Protein AF-A0A918QAX2-F1 (afdb_monomer_lite)

Sequence (60 aa):
MTDETYNLILGLLLMSLGVLILIFKSRNPLKKDENEFGKAAHYQFIILGIFLIVIGIIMI

pLDDT: mean 92.11, std 6.34, range [60.72, 97.56]

Organism: NCBI:txid346377

Structure (mmCIF, N/CA/C/O backbone):
data_AF-A0A918QAX2-F1
#
_entry.id   AF-A0A918QAX2-F1
#
loop_
_atom_site.group_PDB
_atom_site.id
_atom_site.type_symbol
_atom_site.label_atom_id
_atom_site.label_alt_id
_atom_site.label_comp_id
_atom_site.label_asym_id
_atom_site.label_entity_id
_atom_site.label_seq_id
_atom_site.pdbx_PDB_ins_code
_atom_site.Cartn_x
_atom_site.Cartn_y
_atom_site.Cartn_z
_atom_site.occupancy
_atom_site.B_iso_or_equiv
_atom_site.auth_seq_id
_atom_site.auth_comp_id
_atom_site.auth_asym_id
_atom_site.auth_atom_id
_atom_site.pdbx_PDB_model_num
ATOM 1 N N . MET A 1 1 ? 18.236 7.612 -18.866 1.00 60.72 1 MET A N 1
ATOM 2 C CA . MET A 1 1 ? 17.373 6.667 -18.125 1.00 60.72 1 MET A CA 1
ATOM 3 C C . MET A 1 1 ? 16.352 6.141 -19.109 1.00 60.72 1 MET A C 1
ATOM 5 O O . MET A 1 1 ? 15.829 6.954 -19.858 1.00 60.72 1 MET A O 1
ATOM 9 N N . THR A 1 2 ? 16.143 4.826 -19.173 1.00 85.81 2 THR A N 1
ATOM 10 C CA . THR A 1 2 ? 15.049 4.239 -19.962 1.00 85.81 2 THR A CA 1
ATOM 11 C C . THR A 1 2 ? 13.744 4.354 -19.171 1.00 85.81 2 THR A C 1
ATOM 13 O O . THR A 1 2 ? 13.786 4.371 -17.937 1.00 85.81 2 THR A O 1
ATOM 16 N N . ASP A 1 3 ? 12.600 4.436 -19.853 1.00 87.31 3 ASP A N 1
ATOM 17 C CA . ASP A 1 3 ? 11.270 4.513 -19.218 1.00 87.31 3 ASP A CA 1
ATOM 18 C C . ASP A 1 3 ? 11.022 3.338 -18.255 1.00 87.31 3 ASP A C 1
ATOM 20 O O . ASP A 1 3 ? 10.415 3.494 -17.200 1.00 87.31 3 ASP A O 1
ATOM 24 N N . GLU A 1 4 ? 11.607 2.180 -18.558 1.00 88.81 4 GLU A N 1
ATOM 25 C CA . GLU A 1 4 ? 11.625 0.986 -17.705 1.00 88.81 4 GLU A CA 1
ATOM 26 C C . GLU A 1 4 ? 12.315 1.245 -16.358 1.00 88.81 4 GLU A C 1
ATOM 28 O O . GLU A 1 4 ? 11.804 0.874 -15.307 1.00 88.81 4 GLU A O 1
ATOM 33 N N . THR A 1 5 ? 13.459 1.941 -16.366 1.00 93.31 5 THR A N 1
ATOM 34 C CA . THR A 1 5 ? 14.189 2.278 -15.133 1.00 93.31 5 THR A CA 1
ATOM 35 C C . THR A 1 5 ? 13.403 3.287 -14.292 1.00 93.31 5 THR A C 1
ATOM 37 O O . THR A 1 5 ? 13.433 3.225 -13.064 1.00 93.31 5 THR A O 1
ATOM 40 N N . TYR A 1 6 ? 12.688 4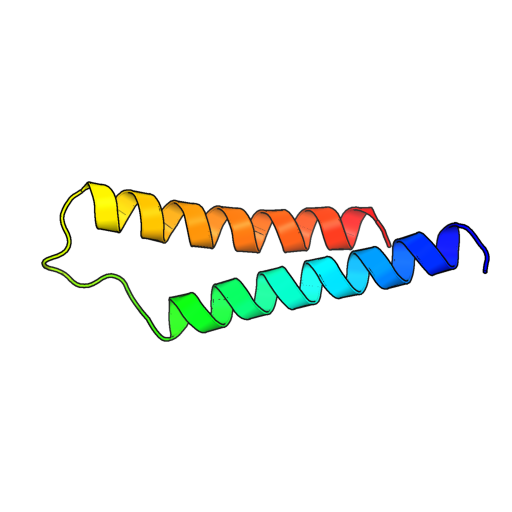.214 -14.939 1.00 92.75 6 TYR A N 1
ATOM 41 C CA . TYR A 1 6 ? 11.811 5.164 -14.255 1.00 92.75 6 TYR A CA 1
ATOM 42 C C . TYR A 1 6 ? 10.633 4.453 -13.579 1.00 92.75 6 TYR A C 1
ATOM 44 O O . TYR A 1 6 ? 10.414 4.650 -12.383 1.00 92.75 6 TYR A O 1
ATOM 52 N N . ASN A 1 7 ? 9.925 3.591 -14.313 1.00 93.12 7 ASN A N 1
ATOM 53 C CA . ASN A 1 7 ? 8.790 2.831 -13.790 1.00 93.12 7 ASN A CA 1
ATOM 54 C C . ASN A 1 7 ? 9.212 1.879 -12.664 1.00 93.12 7 ASN A C 1
ATOM 56 O O . ASN A 1 7 ? 8.529 1.809 -11.645 1.00 93.12 7 ASN A O 1
ATOM 60 N N . LEU A 1 8 ? 10.391 1.260 -12.777 1.00 95.00 8 LEU A N 1
ATOM 61 C CA . LEU A 1 8 ? 10.957 0.418 -11.727 1.00 95.00 8 LEU A CA 1
ATOM 62 C C . LEU A 1 8 ? 11.257 1.208 -10.443 1.00 95.00 8 LEU A C 1
ATOM 64 O O . LEU A 1 8 ? 10.861 0.791 -9.355 1.00 95.00 8 LEU A O 1
ATOM 68 N N . ILE A 1 9 ? 11.913 2.373 -10.541 1.00 95.56 9 ILE A N 1
ATOM 69 C CA . ILE A 1 9 ? 12.186 3.227 -9.370 1.00 95.56 9 ILE A CA 1
ATOM 70 C C . ILE A 1 9 ? 10.877 3.724 -8.747 1.00 95.56 9 ILE A C 1
ATOM 72 O O . ILE A 1 9 ? 10.716 3.680 -7.526 1.00 95.56 9 ILE A O 1
ATOM 76 N N . LEU A 1 10 ? 9.934 4.179 -9.572 1.00 95.38 10 LEU A N 1
ATOM 77 C CA . LEU A 1 10 ? 8.642 4.669 -9.109 1.00 95.38 10 LEU A CA 1
ATOM 78 C C . LEU A 1 10 ? 7.830 3.55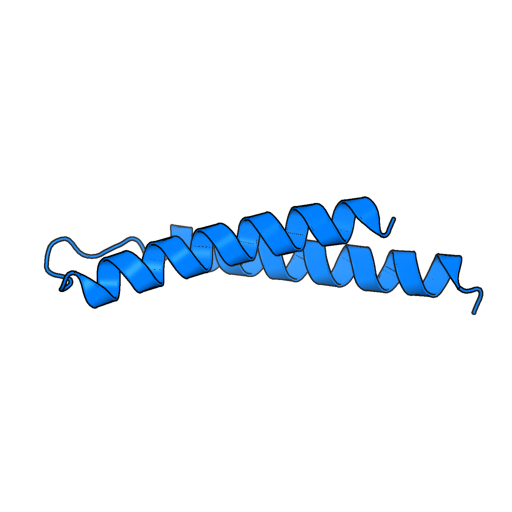6 -8.429 1.00 95.38 10 LEU A C 1
ATOM 80 O O . LEU A 1 10 ? 7.285 3.775 -7.348 1.00 95.38 10 LEU A O 1
ATOM 84 N N . GLY A 1 11 ? 7.820 2.348 -8.994 1.00 96.12 11 GLY A N 1
ATOM 85 C CA . GLY A 1 11 ? 7.158 1.183 -8.415 1.00 96.12 11 GLY A CA 1
ATOM 86 C C . GLY A 1 11 ? 7.737 0.796 -7.053 1.00 96.12 11 GLY A C 1
ATOM 87 O O . GLY A 1 11 ? 6.997 0.631 -6.080 1.00 96.12 11 GLY A O 1
ATOM 88 N N . LEU A 1 12 ? 9.070 0.762 -6.935 1.00 96.94 12 LEU A N 1
ATOM 89 C CA . LEU A 1 12 ? 9.760 0.510 -5.665 1.00 96.94 12 LEU A CA 1
ATOM 90 C C . LEU A 1 12 ? 9.432 1.570 -4.601 1.00 96.94 12 LEU A C 1
ATOM 92 O O . LEU A 1 12 ? 9.212 1.226 -3.435 1.00 96.94 12 LEU A O 1
ATOM 96 N N . LEU A 1 13 ? 9.359 2.848 -4.984 1.00 97.19 13 LEU A N 1
ATOM 97 C CA . LEU A 1 13 ? 8.983 3.937 -4.077 1.00 97.19 13 LEU A CA 1
ATOM 98 C C . LEU A 1 13 ? 7.540 3.792 -3.575 1.00 97.19 13 LEU A C 1
ATOM 100 O O . LEU A 1 13 ? 7.297 3.930 -2.374 1.00 97.19 13 LEU A O 1
ATOM 104 N N . LEU A 1 14 ? 6.594 3.472 -4.462 1.00 97.12 14 LEU A N 1
ATOM 105 C CA . LEU A 1 14 ? 5.186 3.281 -4.105 1.00 97.12 14 LEU A CA 1
ATOM 106 C C . LEU A 1 14 ? 4.992 2.091 -3.161 1.00 97.12 14 LEU A C 1
ATOM 108 O O 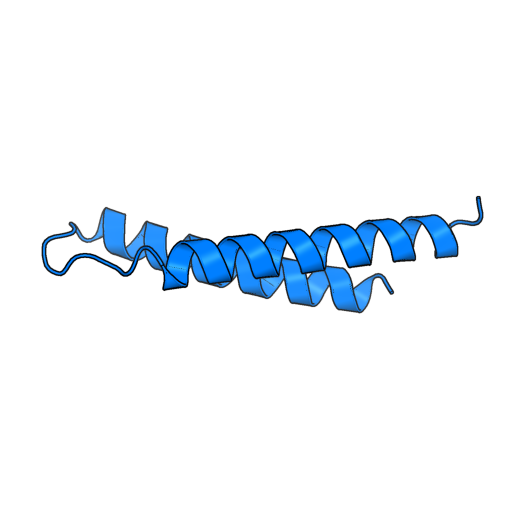. LEU A 1 14 ? 4.298 2.219 -2.149 1.00 97.12 14 LEU A O 1
ATOM 112 N N . MET A 1 15 ? 5.664 0.966 -3.426 1.00 97.06 15 MET A N 1
ATOM 113 C CA . MET A 1 15 ? 5.644 -0.185 -2.519 1.00 97.06 15 MET A CA 1
ATOM 114 C C . MET A 1 15 ? 6.222 0.164 -1.147 1.00 97.06 15 MET A C 1
ATOM 116 O O . MET A 1 15 ? 5.614 -0.152 -0.124 1.00 97.06 15 MET A O 1
ATOM 120 N N . SER A 1 16 ? 7.358 0.866 -1.110 1.00 96.88 16 SER A N 1
ATOM 121 C CA . SER A 1 16 ? 7.996 1.292 0.143 1.00 96.88 16 SER A CA 1
ATOM 122 C C . SER A 1 16 ? 7.073 2.196 0.966 1.00 96.88 16 SER A C 1
ATOM 124 O O . SER A 1 16 ? 6.935 2.015 2.177 1.00 96.88 16 SER A O 1
ATOM 126 N N . LEU A 1 17 ? 6.389 3.138 0.308 1.00 97.25 17 LEU A N 1
ATOM 127 C CA . LEU A 1 17 ? 5.428 4.035 0.944 1.00 97.25 17 LEU A CA 1
ATOM 128 C C . LEU A 1 17 ? 4.214 3.276 1.495 1.00 97.25 17 LEU A C 1
ATOM 130 O O . LEU A 1 17 ? 3.813 3.506 2.637 1.00 97.25 17 LEU A O 1
ATOM 134 N N . GLY A 1 18 ? 3.652 2.347 0.719 1.00 96.69 18 GLY A N 1
ATOM 135 C CA . GLY A 1 18 ? 2.527 1.527 1.162 1.00 96.69 18 GLY A CA 1
ATOM 136 C C . GLY A 1 18 ? 2.880 0.664 2.377 1.00 96.69 18 GLY A C 1
ATOM 137 O O . GLY A 1 18 ? 2.136 0.645 3.35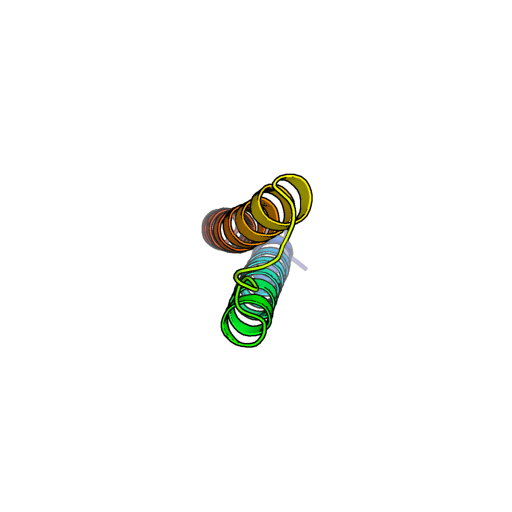8 1.00 96.69 18 GLY A O 1
ATOM 138 N N . VAL A 1 19 ? 4.063 0.041 2.378 1.00 97.00 19 VAL A N 1
ATOM 139 C CA . VAL A 1 19 ? 4.575 -0.722 3.528 1.00 97.00 19 VAL A CA 1
ATOM 140 C C . VAL A 1 19 ? 4.758 0.175 4.756 1.00 97.00 19 VAL A C 1
ATOM 142 O O . VAL A 1 19 ? 4.333 -0.198 5.850 1.00 97.00 19 VAL A O 1
ATOM 145 N N . LEU A 1 20 ? 5.322 1.376 4.596 1.00 97.38 20 LEU A N 1
ATOM 146 C CA . LEU A 1 20 ? 5.481 2.335 5.694 1.00 97.38 20 LEU A CA 1
ATOM 147 C C . LEU A 1 20 ? 4.138 2.741 6.312 1.00 97.38 20 LEU A C 1
ATOM 149 O O . LEU A 1 20 ? 4.022 2.772 7.538 1.00 97.38 20 LEU A O 1
ATOM 153 N N . ILE A 1 21 ? 3.116 3.001 5.490 1.00 95.50 21 ILE A N 1
ATOM 154 C CA . ILE A 1 21 ? 1.761 3.328 5.962 1.00 95.50 21 ILE A CA 1
ATOM 155 C C . ILE A 1 21 ? 1.183 2.169 6.781 1.00 95.50 21 ILE A C 1
ATOM 157 O O . ILE A 1 21 ? 0.648 2.390 7.871 1.00 95.50 21 ILE A O 1
ATOM 161 N N . LEU A 1 22 ? 1.322 0.933 6.296 1.00 95.69 22 LEU A N 1
ATOM 162 C CA . LEU A 1 22 ? 0.820 -0.254 6.990 1.00 95.69 22 LEU A CA 1
ATOM 163 C C . LE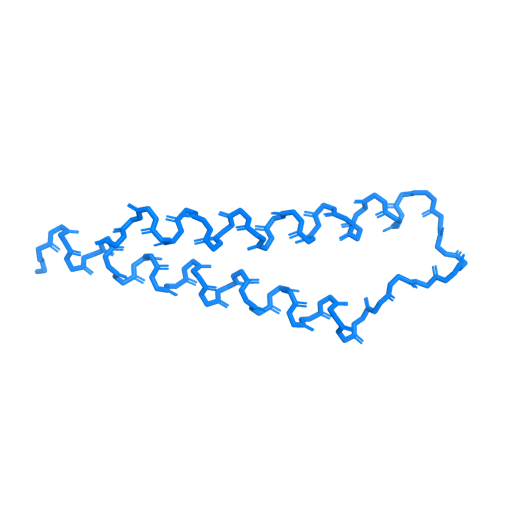U A 1 22 ? 1.559 -0.509 8.309 1.00 95.69 22 LEU A C 1
ATOM 165 O O . LEU A 1 22 ? 0.915 -0.782 9.321 1.00 95.69 22 LEU A O 1
ATOM 169 N N . ILE A 1 23 ? 2.887 -0.352 8.344 1.00 96.12 23 ILE A N 1
ATOM 170 C CA . ILE A 1 23 ? 3.675 -0.443 9.584 1.00 96.12 23 ILE A CA 1
ATOM 171 C C . ILE A 1 23 ? 3.238 0.643 10.570 1.00 96.12 23 ILE A C 1
ATOM 173 O O . ILE A 1 23 ? 3.030 0.363 11.754 1.00 96.12 23 ILE A O 1
ATOM 177 N N . PHE A 1 24 ? 3.072 1.878 10.095 1.00 94.75 24 PHE A N 1
ATOM 178 C CA . PHE A 1 24 ? 2.639 2.992 10.927 1.00 94.75 24 PHE A CA 1
ATOM 179 C C . PHE A 1 24 ? 1.259 2.736 11.539 1.00 94.75 24 PHE A C 1
ATOM 181 O O . PHE A 1 24 ? 1.075 2.965 12.735 1.00 94.75 24 PHE A O 1
ATOM 188 N N . LYS A 1 25 ? 0.300 2.218 10.760 1.00 91.50 25 LYS A N 1
ATOM 189 C CA . LYS A 1 25 ? -1.034 1.867 11.270 1.00 91.50 25 LYS A CA 1
ATOM 190 C C . LYS A 1 25 ? -1.040 0.642 12.172 1.00 91.50 25 LYS A C 1
ATOM 192 O O . LYS A 1 25 ? -1.739 0.664 13.176 1.00 91.50 25 LYS A O 1
ATOM 197 N N . SER A 1 26 ? -0.214 -0.363 11.896 1.00 91.06 26 SER A N 1
ATOM 198 C CA . SER A 1 26 ? -0.029 -1.509 12.794 1.00 91.06 26 SER A CA 1
ATOM 199 C C . SER A 1 26 ? 0.479 -1.070 14.176 1.00 91.06 26 SER A C 1
ATOM 201 O O . SER A 1 26 ? 0.010 -1.551 15.204 1.00 91.06 26 SER A O 1
ATOM 203 N N . ARG A 1 27 ? 1.375 -0.074 14.217 1.00 92.44 27 ARG A N 1
ATOM 204 C CA . ARG A 1 27 ? 1.876 0.531 15.464 1.00 92.44 27 ARG A CA 1
ATOM 205 C C . ARG A 1 27 ? 0.905 1.505 16.133 1.00 92.44 27 ARG A C 1
ATOM 207 O O . ARG A 1 27 ? 1.046 1.761 17.324 1.00 92.44 27 ARG A O 1
ATOM 214 N N . ASN A 1 28 ? -0.056 2.044 15.389 1.00 89.06 28 ASN A N 1
ATOM 215 C CA . ASN A 1 28 ? -1.082 2.963 15.882 1.00 89.06 28 ASN A CA 1
ATOM 216 C C . ASN A 1 28 ? -2.470 2.352 15.640 1.00 89.06 28 ASN A C 1
ATOM 218 O O . ASN A 1 28 ? -3.214 2.844 14.777 1.00 89.06 28 ASN A O 1
ATOM 222 N N . PRO A 1 29 ? -2.800 1.254 16.350 1.00 84.81 29 PRO A N 1
ATOM 223 C CA . PRO A 1 29 ? -4.071 0.575 16.177 1.00 84.81 29 PRO A CA 1
ATOM 224 C C . PRO A 1 29 ? -5.227 1.503 16.546 1.00 84.81 29 PRO A C 1
ATOM 226 O O . PRO A 1 29 ? -5.082 2.430 17.347 1.00 84.81 29 PRO A O 1
ATOM 229 N N . LEU A 1 30 ? -6.381 1.227 15.943 1.00 86.88 30 LEU A N 1
ATOM 230 C CA . LEU A 1 30 ? -7.630 1.920 16.224 1.00 86.88 30 LEU A CA 1
ATOM 231 C C . LEU A 1 30 ? -7.910 1.924 17.735 1.00 86.88 30 LEU A C 1
ATOM 233 O O . LEU A 1 30 ? -7.887 0.870 18.379 1.00 86.88 30 LEU A O 1
ATOM 237 N N . LYS A 1 31 ? -8.191 3.096 18.305 1.00 84.75 31 LYS A N 1
ATOM 238 C CA . LYS A 1 31 ? -8.581 3.185 19.717 1.00 84.75 31 LYS A CA 1
ATOM 239 C C . LYS A 1 31 ? -10.053 2.801 19.840 1.00 84.75 31 LYS A C 1
ATOM 241 O O . LYS A 1 31 ? -10.870 3.198 19.015 1.00 84.75 31 LYS A O 1
ATOM 246 N N . LYS A 1 32 ? -10.413 2.046 20.885 1.00 76.00 32 LYS A N 1
ATOM 247 C CA . LYS A 1 32 ? -11.807 1.610 21.120 1.00 76.00 32 LYS A CA 1
ATOM 248 C C . LYS A 1 32 ? -12.801 2.774 21.202 1.00 76.00 32 LYS A C 1
ATOM 250 O O . LYS A 1 32 ? -13.965 2.588 20.860 1.00 76.00 32 LYS A O 1
ATOM 255 N N . ASP A 1 33 ? -12.318 3.947 21.593 1.00 80.62 33 ASP A N 1
ATOM 256 C 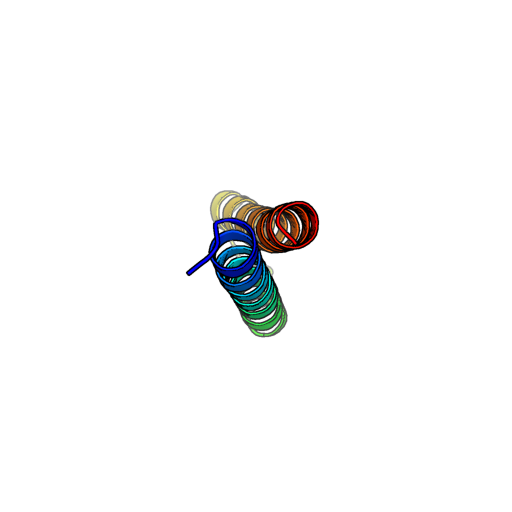CA . ASP A 1 33 ? -13.129 5.128 21.890 1.00 80.62 33 ASP A CA 1
ATOM 257 C C . ASP A 1 33 ? -13.168 6.119 20.707 1.00 80.62 33 ASP A C 1
ATOM 259 O O . ASP A 1 33 ? -13.659 7.237 20.843 1.00 80.62 33 ASP A O 1
ATOM 263 N N . GLU A 1 34 ? -12.621 5.747 19.542 1.00 81.19 34 GLU A N 1
ATOM 264 C CA . GLU A 1 34 ? -12.668 6.594 18.349 1.00 81.19 34 GLU A CA 1
ATOM 265 C C . GLU A 1 34 ? -14.085 6.675 17.771 1.00 81.19 34 GLU A C 1
ATOM 267 O O . GLU A 1 34 ? -14.759 5.666 17.544 1.00 81.19 34 GLU A O 1
ATOM 272 N N . ASN A 1 35 ? -14.506 7.904 17.466 1.00 88.44 35 ASN A N 1
ATOM 273 C CA . ASN A 1 35 ? -15.734 8.183 16.727 1.00 88.44 35 ASN A CA 1
ATOM 274 C C . ASN A 1 35 ? -15.735 7.456 15.370 1.00 88.44 35 ASN A C 1
ATOM 276 O O . ASN A 1 35 ? -14.678 7.175 14.803 1.00 88.44 35 ASN A O 1
ATOM 280 N N . GLU A 1 36 ? -16.919 7.239 14.792 1.00 88.75 36 GLU A N 1
ATOM 281 C CA . GLU A 1 36 ? -17.093 6.570 13.489 1.00 88.75 36 GLU A CA 1
ATOM 282 C C . GLU A 1 36 ? -16.220 7.173 12.371 1.00 88.75 36 GLU A C 1
ATOM 284 O O . GLU A 1 36 ? -15.686 6.453 11.529 1.00 88.75 36 GLU A O 1
ATOM 289 N N . PHE A 1 37 ? -15.973 8.486 12.416 1.00 86.56 37 PHE A N 1
ATOM 290 C CA . PHE A 1 37 ? -15.043 9.160 11.508 1.00 86.56 37 PHE A CA 1
ATOM 291 C C . PHE A 1 37 ? -13.585 8.688 11.668 1.00 86.56 37 PHE A C 1
ATOM 293 O O . PHE A 1 37 ? -12.897 8.457 10.676 1.00 86.56 37 PHE A O 1
ATOM 300 N N . GLY A 1 38 ? -13.114 8.504 12.906 1.00 87.12 38 GLY A N 1
ATOM 301 C CA . GLY A 1 38 ? -11.769 7.993 13.193 1.00 87.12 38 GLY A CA 1
ATOM 302 C C . GLY A 1 38 ? -11.589 6.558 12.699 1.00 87.12 38 GLY A C 1
ATOM 303 O O . GLY A 1 38 ? -10.565 6.236 12.093 1.00 87.12 38 GLY A O 1
ATOM 304 N N . LYS A 1 39 ? -12.632 5.729 12.846 1.00 89.69 39 LYS A N 1
ATOM 305 C CA . LYS A 1 39 ? -12.671 4.368 12.291 1.00 89.69 39 LYS A CA 1
ATOM 306 C C . LYS A 1 39 ? -12.587 4.372 10.772 1.00 89.69 39 LYS A C 1
ATOM 308 O O . LYS A 1 39 ? -11.732 3.693 10.207 1.00 89.69 39 LYS A O 1
ATOM 313 N N . ALA A 1 40 ? -13.422 5.175 10.114 1.00 89.94 40 ALA A N 1
ATOM 314 C CA . ALA A 1 40 ? -13.409 5.306 8.661 1.00 89.94 40 ALA A CA 1
ATOM 315 C C . ALA A 1 40 ? -12.031 5.752 8.147 1.00 89.94 40 ALA A C 1
ATOM 317 O O . ALA A 1 40 ? -11.478 5.115 7.250 1.00 89.94 40 ALA A O 1
ATOM 318 N N . ALA A 1 41 ? -11.434 6.775 8.766 1.00 90.25 41 ALA A N 1
ATOM 319 C CA . ALA A 1 41 ? -10.099 7.246 8.411 1.00 90.25 41 ALA A CA 1
ATOM 320 C C . ALA A 1 41 ? -9.035 6.152 8.606 1.00 90.25 41 ALA A C 1
ATOM 322 O O . ALA A 1 41 ? -8.180 5.957 7.743 1.00 90.25 41 ALA A O 1
ATOM 323 N N . HIS A 1 42 ? -9.090 5.397 9.710 1.00 91.75 42 HIS A N 1
ATOM 324 C CA . HIS A 1 42 ? -8.162 4.295 9.964 1.00 91.75 42 HIS A CA 1
ATOM 325 C C . HIS A 1 42 ? -8.188 3.254 8.836 1.00 91.75 42 HIS A C 1
ATOM 327 O O . HIS A 1 42 ? -7.132 2.923 8.291 1.00 91.75 42 HIS A O 1
ATOM 333 N N . TYR A 1 43 ? -9.377 2.792 8.440 1.00 92.31 43 TYR A N 1
ATOM 334 C CA . TYR A 1 43 ? -9.521 1.827 7.349 1.00 92.31 43 TYR A CA 1
ATOM 335 C C . TYR A 1 43 ? -9.148 2.415 5.984 1.00 92.31 43 TYR A C 1
ATOM 337 O O . TYR A 1 43 ? -8.504 1.728 5.196 1.00 92.31 43 TYR A O 1
ATOM 345 N N . GLN A 1 44 ? -9.463 3.686 5.716 1.00 94.56 44 GLN A N 1
ATOM 346 C CA . GLN A 1 44 ? -9.039 4.367 4.487 1.00 94.56 44 GLN A CA 1
ATOM 347 C C . GLN A 1 44 ? -7.514 4.371 4.328 1.00 94.56 44 GLN A C 1
ATOM 349 O O . GLN A 1 44 ? -7.018 4.093 3.239 1.00 94.56 44 GLN A O 1
ATOM 354 N N . PHE A 1 45 ? -6.759 4.616 5.404 1.00 94.38 45 PHE A N 1
ATOM 355 C CA . PHE A 1 45 ? -5.294 4.563 5.353 1.00 94.38 45 PHE A CA 1
ATOM 356 C C . PHE A 1 45 ? -4.756 3.152 5.103 1.00 94.38 45 PHE A C 1
ATOM 358 O O . PHE A 1 45 ? -3.779 3.000 4.372 1.00 94.38 45 PHE A O 1
ATOM 365 N N . ILE A 1 46 ? -5.385 2.121 5.674 1.00 95.31 46 ILE A N 1
ATOM 366 C CA . ILE A 1 46 ? -5.011 0.728 5.394 1.00 95.31 46 ILE A CA 1
ATOM 367 C C . ILE A 1 46 ? -5.250 0.407 3.914 1.00 95.31 46 ILE A C 1
ATOM 369 O O . ILE A 1 46 ? -4.355 -0.109 3.248 1.00 95.31 46 ILE A O 1
ATOM 373 N N . ILE A 1 47 ? -6.426 0.763 3.388 1.00 96.69 47 ILE A N 1
ATOM 374 C CA . ILE A 1 47 ? -6.780 0.558 1.978 1.00 96.69 47 ILE A CA 1
ATOM 375 C C . ILE A 1 47 ? -5.791 1.292 1.067 1.00 96.69 47 ILE A C 1
ATOM 377 O O . ILE A 1 47 ? -5.277 0.691 0.128 1.00 96.69 47 ILE A O 1
ATOM 381 N N . LEU A 1 48 ? -5.467 2.552 1.372 1.00 96.75 48 LEU A N 1
ATOM 382 C CA . LEU A 1 48 ? -4.480 3.336 0.628 1.00 96.75 48 LEU A CA 1
ATOM 383 C C . LEU A 1 48 ? -3.106 2.651 0.608 1.00 96.75 48 LEU A C 1
ATOM 385 O O . LEU A 1 48 ? -2.496 2.546 -0.452 1.00 96.75 48 LEU A O 1
ATOM 389 N N . GLY A 1 49 ? -2.634 2.159 1.757 1.00 95.75 49 GLY A N 1
ATOM 390 C CA . GLY A 1 49 ? -1.356 1.452 1.856 1.00 95.75 49 GLY A CA 1
ATOM 391 C C . GLY A 1 49 ? -1.311 0.194 0.984 1.00 95.75 49 GLY A C 1
ATOM 392 O O . GLY A 1 49 ? -0.348 -0.007 0.249 1.00 95.75 49 GLY A O 1
ATOM 393 N N . ILE A 1 50 ? -2.378 -0.612 1.002 1.00 97.25 50 ILE A N 1
ATOM 394 C CA . ILE A 1 50 ? -2.507 -1.803 0.143 1.00 97.25 50 ILE A CA 1
ATOM 395 C C . ILE A 1 50 ? -2.521 -1.404 -1.338 1.00 97.25 50 ILE A C 1
ATOM 397 O O . ILE A 1 50 ? -1.829 -2.015 -2.150 1.00 97.25 50 ILE A O 1
ATOM 401 N N . PHE A 1 51 ? -3.278 -0.366 -1.694 1.00 97.56 51 PHE A N 1
ATOM 402 C CA . PHE A 1 51 ? -3.417 0.077 -3.081 1.00 97.56 51 PHE A CA 1
ATOM 403 C C . PHE A 1 51 ? -2.092 0.585 -3.662 1.00 97.56 51 PHE A C 1
ATOM 405 O O . PHE A 1 51 ? -1.752 0.261 -4.796 1.00 97.56 51 PHE A O 1
ATOM 412 N N . LEU A 1 52 ? -1.305 1.318 -2.867 1.00 97.12 52 LEU A N 1
ATOM 413 C CA . LEU A 1 52 ? 0.031 1.777 -3.256 1.00 97.12 52 LEU A CA 1
ATOM 414 C C . LEU A 1 52 ? 0.988 0.613 -3.535 1.00 97.12 52 LEU A C 1
ATOM 416 O O . LEU A 1 52 ? 1.751 0.676 -4.495 1.00 97.12 52 LEU A O 1
ATOM 420 N N . ILE A 1 53 ? 0.918 -0.459 -2.740 1.00 97.44 53 ILE A N 1
ATOM 421 C CA . ILE A 1 53 ? 1.712 -1.670 -2.984 1.00 97.44 53 ILE A CA 1
ATOM 422 C C . ILE A 1 53 ? 1.293 -2.318 -4.304 1.00 97.44 53 ILE A C 1
ATOM 424 O O . ILE A 1 53 ? 2.152 -2.633 -5.120 1.00 97.44 53 ILE A O 1
ATOM 428 N N . VAL A 1 54 ? -0.012 -2.474 -4.547 1.00 97.56 54 VAL A N 1
ATOM 429 C CA . VAL A 1 54 ? -0.528 -3.087 -5.783 1.00 97.56 54 VAL A CA 1
ATOM 430 C C . VAL A 1 54 ? -0.112 -2.287 -7.018 1.00 97.56 54 VAL A C 1
ATOM 432 O O . VAL A 1 54 ? 0.404 -2.872 -7.965 1.00 97.56 54 VAL A O 1
ATOM 435 N N . ILE A 1 55 ? -0.277 -0.959 -7.005 1.00 96.44 55 ILE A N 1
ATOM 436 C CA . ILE A 1 55 ? 0.176 -0.102 -8.111 1.00 96.44 55 ILE A CA 1
ATOM 437 C C . ILE A 1 55 ? 1.687 -0.231 -8.292 1.00 96.44 55 ILE A C 1
ATOM 439 O O . ILE A 1 55 ? 2.150 -0.391 -9.416 1.00 96.44 55 ILE A O 1
ATOM 443 N N . GLY A 1 56 ? 2.451 -0.193 -7.198 1.00 95.19 56 GLY A N 1
ATOM 444 C CA . GLY A 1 56 ? 3.903 -0.302 -7.263 1.00 95.19 56 GLY A CA 1
ATOM 445 C C . GLY A 1 56 ? 4.379 -1.609 -7.902 1.00 95.19 56 GLY A C 1
ATOM 446 O O . GLY A 1 56 ? 5.332 -1.581 -8.671 1.00 95.19 56 GLY A O 1
ATOM 447 N N . ILE A 1 57 ? 3.678 -2.721 -7.655 1.00 95.94 57 ILE A N 1
ATOM 448 C CA . ILE A 1 57 ? 3.937 -4.015 -8.305 1.00 95.94 57 ILE A CA 1
ATOM 449 C C . ILE A 1 57 ? 3.601 -3.969 -9.800 1.00 95.94 57 ILE A C 1
ATOM 451 O O . ILE A 1 57 ? 4.366 -4.489 -10.597 1.00 95.94 57 ILE A O 1
ATOM 455 N N . ILE A 1 58 ? 2.480 -3.353 -10.191 1.00 95.94 58 ILE A N 1
ATOM 456 C CA . ILE A 1 58 ? 2.051 -3.271 -11.602 1.00 95.94 58 ILE A CA 1
ATOM 457 C C . ILE A 1 58 ? 3.033 -2.449 -12.456 1.00 95.94 58 ILE A C 1
ATOM 459 O O . ILE A 1 58 ? 3.106 -2.650 -13.665 1.00 95.94 58 ILE A O 1
ATOM 463 N N . MET A 1 59 ? 3.760 -1.508 -11.848 1.00 91.81 59 MET A N 1
ATOM 464 C CA . MET A 1 59 ? 4.711 -0.640 -12.551 1.00 91.81 59 MET A CA 1
ATOM 465 C C . MET A 1 59 ? 6.107 -1.252 -12.750 1.00 91.81 59 MET A C 1
ATOM 467 O O . MET A 1 59 ? 6.894 -0.672 -13.496 1.00 91.81 59 MET A O 1
ATOM 471 N N . ILE A 1 60 ? 6.432 -2.365 -12.086 1.00 88.62 60 ILE A N 1
ATOM 472 C CA . ILE A 1 60 ? 7.721 -3.071 -12.215 1.00 88.62 60 ILE A CA 1
ATOM 473 C C . ILE A 1 60 ? 7.613 -4.143 -13.294 1.00 88.62 60 ILE A C 1
ATOM 475 O O . ILE A 1 60 ? 8.554 -4.214 -14.114 1.00 88.62 60 ILE A O 1
#

Radius of gyration: 14.52 Å; chains: 1; bounding box: 34×13×42 Å

Foldseek 3Di:
DDVLVVLLVQLVVLLVVLVVLCVVCVVVDDDPPDDPVSVVVSVVSNVSSVVSNVSSVVSD

Secondary structure (DSSP, 8-state):
--HHHHHHHHHHHHHHHHHHHHHHHHHSPPPTT--HHHHHHHHHHHHHHHHHHHHHHHT-